Protein AF-A0A376TP85-F1 (afdb_monomer)

Foldseek 3Di:
DDDDPQWDWDDDPPDIDIDGHDDPVPDDDDPDDDDPDDDDDDPVVVVVVCVVPVVQADDPDPPVVSNDDDDDDPD

pLDDT: mean 93.41, std 6.13, range [60.88, 98.56]

Organism: Escherichia coli (NCBI:txid562)

InterPro domains:
  IPR001001 DNA polymerase III, beta sliding clamp [PTHR30478] (2-72)
  IPR001001 DNA polymerase III, beta sliding clamp [cd00140] (1-72)
  IPR022634 DNA polymerase III, beta sliding clamp, N-terminal [PF00712] (2-31)
  IPR022637 DNA polymerase III, beta sliding clamp, central [PF02767] (40-73)
  IPR046938 DNA clamp superfamily [SSF55979] (36-72)

Secondary structure (DSSP, 8-state):
-EEET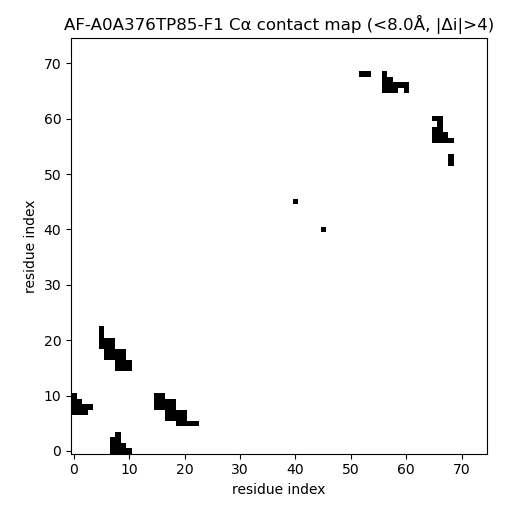TEEEEEETTEEEEEE---GGGSPPPP-PPPS------HHHHHHHHHTTGGGS-SS-SSGGGSS-------

Structure (mmCIF, N/CA/C/O backbone):
data_AF-A0A376TP85-F1
#
_entry.id   AF-A0A376TP85-F1
#
loop_
_atom_site.group_PDB
_atom_site.id
_atom_site.type_symbol
_atom_site.label_atom_id
_atom_site.label_alt_id
_atom_site.label_comp_id
_atom_site.label_asym_id
_atom_site.label_entity_id
_atom_site.label_seq_id
_atom_site.pdbx_PDB_ins_code
_atom_site.Cartn_x
_atom_site.Cartn_y
_atom_site.Cartn_z
_atom_site.occupancy
_atom_site.B_iso_or_equiv
_atom_site.auth_seq_id
_atom_site.auth_comp_id
_atom_site.auth_asym_id
_atom_site.auth_atom_id
_atom_site.pdbx_PDB_model_num
ATOM 1 N N . MET A 1 1 ? -15.486 -7.608 17.429 1.00 88.50 1 MET A N 1
ATOM 2 C CA . MET A 1 1 ? -15.205 -6.183 17.713 1.00 88.50 1 MET A CA 1
ATOM 3 C C . MET A 1 1 ? -16.534 -5.443 17.660 1.00 88.50 1 MET A C 1
ATOM 5 O O . MET A 1 1 ? -17.404 -5.913 16.937 1.00 88.50 1 MET A O 1
ATOM 9 N N . GLN A 1 2 ? -16.729 -4.383 18.442 1.00 94.38 2 GLN A N 1
ATOM 10 C CA . GLN A 1 2 ? -17.998 -3.645 18.509 1.00 94.38 2 GLN A CA 1
ATOM 11 C C . GLN A 1 2 ? -17.731 -2.150 18.698 1.00 94.38 2 GLN A C 1
ATOM 13 O O . GLN A 1 2 ? -16.933 -1.793 19.559 1.00 94.38 2 GLN A O 1
ATOM 18 N N . LEU A 1 3 ? -18.392 -1.297 17.914 1.00 94.50 3 LEU A N 1
ATOM 19 C CA . LEU A 1 3 ? -18.336 0.156 18.074 1.00 94.50 3 LEU A CA 1
ATOM 20 C C . LEU A 1 3 ? -19.403 0.602 19.086 1.00 94.50 3 LEU A C 1
ATOM 22 O O . LEU A 1 3 ? -20.580 0.290 18.917 1.00 94.50 3 LEU A O 1
ATOM 26 N N . GLU A 1 4 ? -18.991 1.315 20.130 1.00 93.81 4 GLU A N 1
ATOM 27 C CA . GLU A 1 4 ? -19.857 1.922 21.144 1.00 93.81 4 GLU A CA 1
ATOM 28 C C . GLU A 1 4 ? -19.512 3.414 21.257 1.00 93.81 4 GLU A C 1
ATOM 30 O O . GLU A 1 4 ? -18.480 3.783 21.821 1.00 93.81 4 GLU A O 1
ATOM 35 N N . GLY A 1 5 ? -20.361 4.280 20.693 1.00 91.50 5 GLY A N 1
ATOM 36 C CA . GLY A 1 5 ? -20.069 5.712 20.585 1.00 91.50 5 GLY A CA 1
ATOM 37 C C . GLY A 1 5 ? -18.770 5.954 19.809 1.00 91.50 5 GLY A C 1
ATOM 38 O O . GLY A 1 5 ? -18.619 5.478 18.689 1.00 91.50 5 GLY A O 1
ATOM 39 N N . GLU A 1 6 ? -17.817 6.643 20.433 1.00 94.31 6 GLU A N 1
ATOM 40 C CA . GLU A 1 6 ? -16.488 6.942 19.872 1.00 94.31 6 GLU A CA 1
ATOM 41 C C . GLU A 1 6 ? -15.417 5.921 20.295 1.00 94.31 6 GLU A C 1
ATOM 43 O O . GLU A 1 6 ? -14.226 6.239 20.387 1.00 94.31 6 GLU A O 1
ATOM 48 N N . ARG A 1 7 ? -15.823 4.694 20.647 1.00 96.06 7 ARG A N 1
ATOM 49 C CA . ARG A 1 7 ? -14.896 3.653 21.098 1.00 96.06 7 ARG A CA 1
ATOM 50 C C . ARG A 1 7 ? -15.107 2.325 20.396 1.00 96.06 7 ARG A C 1
ATOM 52 O O . ARG A 1 7 ? -1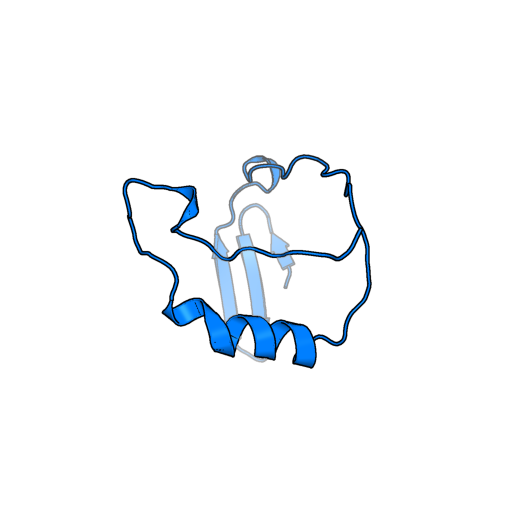6.209 1.790 20.354 1.00 96.06 7 ARG A O 1
ATOM 59 N N . MET A 1 8 ? -14.014 1.736 19.922 1.00 97.44 8 MET A N 1
ATOM 60 C CA . MET A 1 8 ? -13.979 0.365 19.425 1.00 97.44 8 MET A CA 1
ATOM 61 C C . MET A 1 8 ? -13.616 -0.587 20.565 1.00 97.44 8 MET A C 1
ATOM 63 O O . MET A 1 8 ? -12.509 -0.557 21.110 1.00 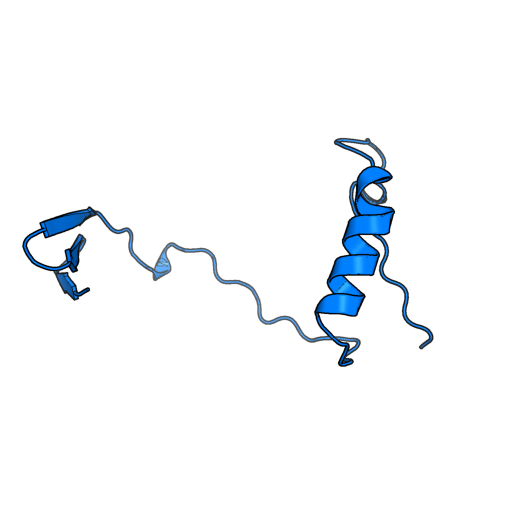97.44 8 MET A O 1
ATOM 67 N N . LEU A 1 9 ? -14.543 -1.477 20.900 1.00 97.31 9 LEU A N 1
ATOM 68 C CA . LEU A 1 9 ? -14.321 -2.577 21.822 1.00 97.31 9 LEU A CA 1
ATOM 69 C C . LEU A 1 9 ? -13.773 -3.799 21.087 1.00 97.31 9 LEU A C 1
ATOM 71 O O . LEU A 1 9 ? -14.438 -4.415 20.245 1.00 97.31 9 LEU A O 1
ATOM 75 N N . VAL A 1 10 ? -12.572 -4.216 21.476 1.00 97.56 10 VAL A N 1
ATOM 76 C CA . VAL A 1 10 ? -11.928 -5.432 20.975 1.00 97.56 10 VAL A CA 1
ATOM 77 C C . VAL A 1 10 ? -11.894 -6.464 22.094 1.00 97.56 10 VAL A C 1
ATOM 79 O O . VAL A 1 10 ? -11.454 -6.181 23.207 1.00 97.56 10 VAL A O 1
ATOM 82 N N . ARG A 1 11 ? -12.380 -7.673 21.809 1.00 96.62 11 ARG A N 1
ATOM 83 C CA . ARG A 1 11 ? -12.380 -8.800 22.7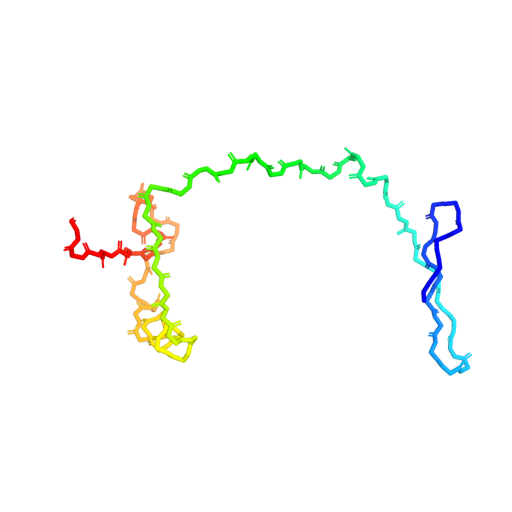46 1.00 96.62 11 ARG A CA 1
ATOM 84 C C . ARG A 1 11 ? -11.662 -9.981 22.108 1.00 96.62 11 ARG A C 1
ATOM 86 O O . ARG A 1 11 ? -11.920 -10.282 20.946 1.00 96.62 11 ARG A O 1
ATOM 93 N N . SER A 1 12 ? -10.795 -10.638 22.872 1.00 96.62 12 SER A N 1
ATOM 94 C CA . SER A 1 12 ? -10.140 -11.891 22.489 1.00 96.62 12 SER A CA 1
ATOM 95 C C . SER A 1 12 ? -9.985 -12.768 23.727 1.00 96.62 12 SER A C 1
ATOM 97 O O . SER A 1 12 ? -9.270 -12.410 24.664 1.00 96.62 12 SER A O 1
ATOM 99 N N . GLY A 1 13 ? -10.716 -13.884 23.771 1.00 95.31 13 GLY A N 1
ATOM 100 C CA . GLY A 1 13 ? -10.820 -14.712 24.971 1.00 95.31 13 GLY A CA 1
ATOM 101 C C . GLY A 1 13 ? -11.248 -13.889 26.193 1.00 95.31 13 GLY A C 1
ATOM 102 O O . GLY A 1 13 ? -12.331 -13.306 26.209 1.00 95.31 13 GLY A O 1
ATOM 103 N N . ARG A 1 14 ? -10.378 -13.830 27.211 1.00 95.69 14 ARG A N 1
ATOM 104 C CA . ARG A 1 14 ? -10.598 -13.068 28.458 1.00 95.69 14 ARG A CA 1
ATOM 105 C C . ARG A 1 14 ? -10.111 -11.615 28.390 1.00 95.69 14 ARG A C 1
ATOM 107 O O . ARG A 1 14 ? -10.396 -10.846 29.304 1.00 95.69 14 ARG A O 1
ATOM 114 N N . SER A 1 15 ? -9.393 -11.234 27.337 1.00 97.12 15 SER A N 1
ATOM 115 C CA . 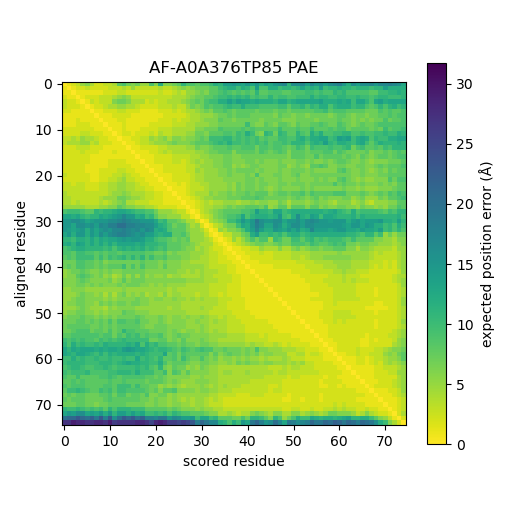SER A 1 15 ? -8.853 -9.886 27.166 1.00 97.12 15 SER A CA 1
ATOM 116 C C . SER A 1 15 ? -9.888 -8.958 26.534 1.00 97.12 15 SER A C 1
ATOM 118 O O . SER A 1 15 ? -10.534 -9.313 25.543 1.00 97.12 15 SER A O 1
ATOM 120 N N . ARG A 1 16 ? -10.019 -7.746 27.085 1.00 96.12 16 ARG A N 1
ATOM 121 C CA . ARG A 1 16 ? -10.887 -6.679 26.571 1.00 96.12 16 ARG A CA 1
ATOM 122 C C . ARG A 1 16 ? -10.094 -5.380 26.468 1.00 96.12 16 ARG A C 1
ATOM 124 O O . ARG A 1 16 ? -9.510 -4.940 27.451 1.00 96.12 16 ARG A O 1
ATOM 131 N N . PHE A 1 17 ? -10.134 -4.761 25.295 1.00 97.69 17 PHE A N 1
ATOM 132 C CA . PHE A 1 17 ? -9.519 -3.470 25.006 1.00 97.69 17 PHE A CA 1
ATOM 133 C C . PHE A 1 17 ? -10.591 -2.478 24.559 1.00 97.69 17 PHE A C 1
ATOM 135 O O . PHE A 1 17 ? -11.585 -2.864 23.939 1.00 97.69 17 PHE A O 1
ATOM 142 N N . SER A 1 18 ? -10.375 -1.205 24.876 1.00 97.12 18 SER A N 1
ATOM 143 C CA . SER A 1 18 ? -11.213 -0.089 24.447 1.00 97.12 18 SER A CA 1
ATOM 144 C C . SER A 1 18 ? -10.325 0.937 23.755 1.00 97.12 18 SER A C 1
ATOM 146 O O . SER A 1 18 ? -9.475 1.540 24.407 1.00 97.12 18 SER A O 1
ATOM 148 N N . LEU A 1 19 ? -10.517 1.125 22.452 1.00 97.81 19 LEU A N 1
ATOM 149 C CA . LEU A 1 19 ? -9.752 2.060 21.625 1.00 97.81 19 LEU A CA 1
ATOM 150 C C . LEU A 1 19 ? -10.617 3.281 21.319 1.00 97.81 19 LEU A C 1
ATOM 152 O O . LEU A 1 19 ? -11.763 3.106 20.922 1.00 97.81 19 LEU A O 1
ATOM 156 N N . SER A 1 20 ? -10.096 4.494 21.491 1.00 97.31 20 SER A N 1
ATOM 157 C CA . SER A 1 20 ? -10.776 5.702 21.004 1.00 97.31 20 SER A CA 1
ATOM 158 C C . SER A 1 20 ? -10.750 5.741 19.473 1.00 97.31 20 SER A C 1
ATOM 160 O O . SER A 1 20 ? -9.749 5.355 18.868 1.00 97.31 20 SER A O 1
ATOM 162 N N . THR A 1 21 ? -11.836 6.193 18.851 1.00 96.56 21 THR A N 1
ATOM 163 C CA . THR A 1 21 ? -11.980 6.305 17.393 1.00 96.56 21 THR A CA 1
ATOM 164 C C . THR A 1 21 ? -12.209 7.751 16.978 1.00 96.56 21 THR A C 1
ATOM 166 O O . THR A 1 21 ? -12.733 8.539 17.758 1.00 96.56 21 THR A O 1
ATOM 169 N N . LEU A 1 22 ? -11.878 8.073 15.730 1.00 95.81 22 LEU A N 1
ATOM 170 C CA . LEU A 1 22 ? -12.315 9.300 15.067 1.00 95.81 22 LEU A CA 1
ATOM 171 C C . LEU A 1 22 ? -13.481 8.984 14.113 1.00 95.81 22 LEU A C 1
ATOM 173 O O . LEU A 1 22 ? -13.597 7.831 13.676 1.00 95.81 22 LEU A O 1
ATOM 177 N N . PRO A 1 23 ? -14.346 9.961 13.790 1.00 93.06 23 PRO A N 1
ATOM 178 C CA . PRO A 1 23 ? -15.386 9.797 12.782 1.00 93.06 23 PRO A CA 1
ATOM 179 C C . PRO A 1 23 ? -14.814 9.339 11.436 1.00 93.06 23 PRO A C 1
ATOM 181 O O . PRO A 1 23 ? -13.843 9.897 10.934 1.00 93.06 23 PRO A O 1
ATOM 184 N N . ALA A 1 24 ? -15.446 8.342 10.812 1.00 91.38 24 ALA A N 1
ATOM 185 C CA . ALA A 1 24 ? -15.008 7.842 9.505 1.00 91.38 24 ALA A CA 1
ATOM 186 C C . ALA A 1 24 ? -15.082 8.916 8.404 1.00 91.38 24 ALA A C 1
ATOM 188 O O . ALA A 1 24 ? -14.285 8.886 7.475 1.00 91.38 24 ALA A O 1
ATOM 189 N N . ALA A 1 25 ? -16.010 9.870 8.532 1.00 91.31 25 ALA A N 1
ATOM 190 C CA . ALA A 1 25 ? -16.188 10.973 7.588 1.00 91.31 25 ALA A CA 1
ATOM 191 C C . ALA A 1 25 ? -15.019 11.976 7.578 1.00 91.31 25 ALA A C 1
ATOM 193 O O . ALA A 1 25 ? -14.876 12.714 6.609 1.00 91.31 25 ALA A O 1
ATOM 194 N N . ASP A 1 26 ? -14.184 11.985 8.623 1.00 93.25 26 ASP A N 1
ATOM 195 C CA . ASP A 1 26 ? -12.988 12.834 8.690 1.00 93.25 26 ASP A CA 1
ATOM 196 C C . ASP A 1 26 ? -11.790 12.194 7.971 1.00 93.25 26 ASP A C 1
ATOM 198 O O . ASP A 1 26 ? -10.753 12.832 7.778 1.00 93.25 26 ASP A O 1
ATOM 202 N N . PHE A 1 27 ? -11.904 10.919 7.587 1.00 93.50 27 PHE A N 1
ATOM 203 C CA . PHE A 1 27 ? -10.883 10.251 6.797 1.00 93.50 27 PHE A CA 1
ATOM 204 C C . PHE A 1 27 ? -10.977 10.721 5.336 1.00 93.50 27 PHE A C 1
ATOM 206 O O . PHE A 1 27 ? -12.081 10.776 4.791 1.00 93.50 27 PHE A O 1
ATOM 213 N N . PRO A 1 28 ? -9.853 11.060 4.678 1.00 92.00 28 PRO A N 1
ATOM 214 C CA . PRO A 1 28 ? -9.883 11.545 3.305 1.00 92.00 28 PRO A CA 1
ATOM 215 C C . PRO A 1 28 ? -10.485 10.493 2.372 1.00 92.00 28 PRO A C 1
ATOM 217 O O . PRO A 1 28 ? -10.073 9.330 2.378 1.00 92.00 28 PRO A O 1
ATOM 220 N N . ASN A 1 29 ? -11.441 10.919 1.548 1.00 85.94 29 ASN A N 1
ATOM 221 C CA . ASN A 1 29 ? -11.936 10.086 0.463 1.00 85.94 29 ASN A CA 1
ATOM 222 C C . ASN A 1 29 ? -10.837 9.933 -0.589 1.00 85.94 29 ASN A C 1
ATOM 224 O O . ASN A 1 29 ? -10.154 10.896 -0.938 1.00 85.94 29 ASN A O 1
ATOM 228 N N . LEU A 1 30 ? -10.674 8.710 -1.082 1.00 82.75 30 LEU A N 1
ATOM 229 C CA . LEU A 1 30 ? -9.947 8.473 -2.318 1.00 82.75 30 LEU A CA 1
ATOM 230 C C . LEU A 1 30 ? -10.911 8.796 -3.458 1.00 82.75 30 LEU A C 1
ATOM 232 O O . LEU A 1 30 ? -12.034 8.293 -3.457 1.00 82.75 30 LEU A O 1
ATOM 236 N N . ASP A 1 31 ? -10.493 9.650 -4.386 1.00 82.56 31 ASP A N 1
ATOM 237 C CA . ASP A 1 31 ? -11.279 9.920 -5.586 1.00 82.56 31 ASP A CA 1
ATOM 238 C C . ASP A 1 31 ? -11.461 8.632 -6.402 1.00 82.56 31 ASP A C 1
ATOM 240 O O . ASP A 1 31 ? -10.574 7.770 -6.443 1.00 82.56 31 ASP A O 1
ATOM 244 N N . ASP A 1 32 ? -12.609 8.509 -7.071 1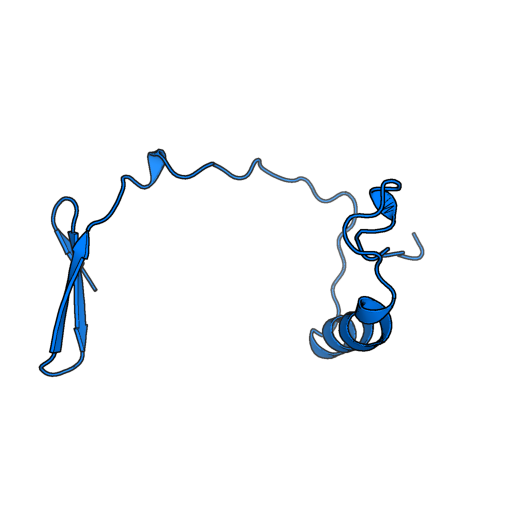.00 78.06 32 ASP A N 1
ATOM 245 C CA . ASP A 1 32 ? -12.862 7.408 -7.997 1.00 78.06 32 ASP A CA 1
ATOM 246 C C . ASP A 1 32 ? -11.851 7.472 -9.153 1.00 78.06 32 ASP A C 1
ATOM 248 O O . ASP A 1 32 ? -11.878 8.372 -9.994 1.00 78.06 32 ASP A O 1
ATOM 252 N N . TRP A 1 33 ? -10.940 6.500 -9.197 1.00 82.56 33 TRP A N 1
ATOM 253 C CA . TRP A 1 33 ? -9.946 6.369 -10.258 1.00 82.56 33 TRP A CA 1
ATOM 254 C C . TRP A 1 33 ? -10.517 5.557 -11.426 1.00 82.56 33 TRP A C 1
ATOM 256 O O . TRP A 1 33 ? -10.941 4.413 -11.249 1.00 82.56 33 TRP A O 1
ATOM 266 N N . GLN A 1 34 ? -10.467 6.105 -12.642 1.00 84.56 34 GLN A N 1
ATOM 267 C CA . GLN A 1 34 ? -10.733 5.350 -13.869 1.00 84.56 34 GLN A CA 1
ATOM 268 C C . GLN A 1 34 ? -9.423 4.811 -14.448 1.00 84.56 34 GLN A C 1
ATOM 270 O O . GLN A 1 34 ? -8.527 5.571 -14.808 1.00 84.56 34 GLN A O 1
ATOM 275 N N . SER A 1 35 ? -9.304 3.487 -14.546 1.00 84.69 35 SER A N 1
ATOM 276 C CA . SER A 1 35 ? -8.112 2.841 -15.100 1.00 84.69 35 SER A CA 1
ATOM 277 C C . SER A 1 35 ? -8.037 3.008 -16.616 1.00 84.69 35 SER A C 1
ATOM 279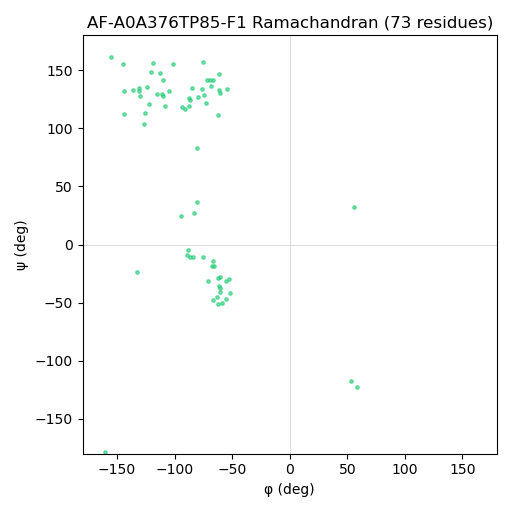 O O . SER A 1 35 ? -8.909 2.533 -17.339 1.00 84.69 35 SER A O 1
ATOM 281 N N . GLU A 1 36 ? -6.954 3.609 -17.109 1.00 87.56 36 GLU A N 1
ATOM 282 C CA . GLU A 1 36 ? -6.660 3.675 -18.550 1.00 87.56 36 GLU A CA 1
ATOM 283 C C . GLU A 1 36 ? -6.241 2.307 -19.119 1.00 87.56 36 GLU A C 1
ATOM 285 O O . GLU A 1 36 ? -6.513 1.980 -20.276 1.00 87.56 36 GLU A O 1
ATOM 290 N N . VAL A 1 37 ? -5.587 1.481 -18.295 1.00 89.62 37 VAL A N 1
ATOM 291 C CA . VAL A 1 37 ? -5.100 0.147 -18.656 1.00 89.62 37 VAL A CA 1
ATOM 292 C C . VAL A 1 37 ? -5.413 -0.833 -17.532 1.00 89.62 37 VAL A C 1
ATOM 294 O O . VAL A 1 37 ? -5.100 -0.582 -16.371 1.00 89.62 37 VAL A O 1
ATOM 297 N N . GLU A 1 38 ? -5.959 -1.992 -17.897 1.00 91.44 38 GLU A N 1
ATOM 298 C CA . GLU A 1 38 ? -6.216 -3.096 -16.975 1.00 91.44 38 GLU A CA 1
ATOM 299 C C . GLU A 1 38 ? -5.677 -4.413 -17.546 1.00 91.44 38 GLU A C 1
ATOM 301 O O . GLU A 1 38 ? -5.841 -4.725 -18.731 1.00 91.44 38 GLU A O 1
ATOM 306 N N . PHE A 1 39 ? -4.994 -5.184 -16.700 1.00 92.06 39 PHE A N 1
ATOM 307 C CA . PHE A 1 39 ? -4.517 -6.527 -17.011 1.00 92.06 39 PHE A CA 1
ATOM 308 C C . PHE A 1 39 ? -4.341 -7.343 -15.730 1.00 92.06 39 PHE A C 1
ATOM 310 O O . PHE A 1 39 ? -4.225 -6.806 -14.630 1.00 92.06 39 PHE A O 1
ATOM 317 N N . THR A 1 40 ? -4.285 -8.664 -15.880 1.00 95.25 40 THR A N 1
ATOM 318 C CA . THR A 1 40 ? -4.066 -9.595 -14.770 1.00 95.25 40 THR A CA 1
ATOM 319 C C . THR A 1 40 ? -2.682 -10.222 -14.873 1.00 95.25 40 THR A C 1
ATOM 321 O O . THR A 1 40 ? -2.222 -10.570 -15.960 1.00 95.25 40 THR A O 1
ATOM 324 N N . LEU A 1 41 ? -2.027 -10.408 -13.729 1.00 95.62 41 LEU A N 1
ATOM 325 C CA . LEU A 1 41 ? -0.761 -11.122 -13.618 1.00 95.62 41 LEU A CA 1
ATOM 326 C C . LEU A 1 41 ? -0.685 -11.906 -12.302 1.00 95.62 41 LEU A C 1
ATOM 328 O O . LEU A 1 41 ? -1.322 -11.517 -11.321 1.00 95.62 41 LEU A O 1
ATOM 332 N N . PRO A 1 42 ? 0.121 -12.979 -12.231 1.00 98.25 42 PRO A N 1
ATOM 333 C CA . PRO A 1 42 ? 0.379 -13.651 -10.966 1.00 98.25 42 PRO A CA 1
ATOM 334 C C . PRO A 1 42 ? 1.049 -12.704 -9.965 1.00 98.25 42 PRO A C 1
ATOM 336 O O . PRO A 1 42 ? 2.059 -12.070 -10.282 1.00 98.25 42 PRO A O 1
ATOM 339 N N . GLN A 1 43 ? 0.550 -12.677 -8.727 1.00 98.31 43 GLN A N 1
ATOM 340 C CA . GLN A 1 43 ? 1.116 -11.872 -7.637 1.00 98.31 43 GLN A CA 1
ATOM 341 C C . GLN A 1 43 ? 2.623 -12.119 -7.460 1.00 98.31 43 GLN A C 1
ATOM 343 O O . GLN A 1 43 ? 3.393 -11.178 -7.284 1.00 98.31 43 GLN A O 1
ATOM 348 N N . ALA A 1 44 ? 3.055 -13.382 -7.550 1.00 98.56 44 ALA A N 1
ATOM 349 C CA . AL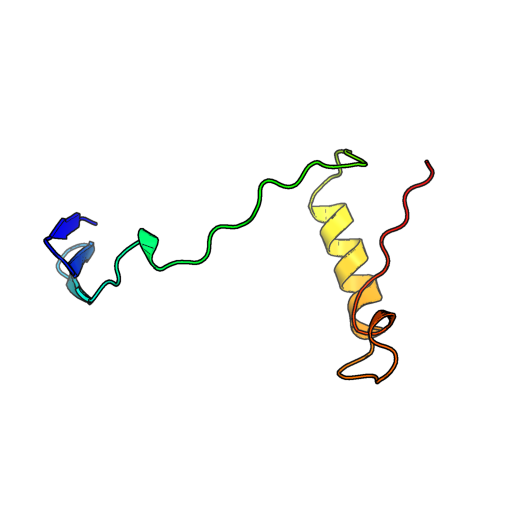A A 1 44 ? 4.462 -13.758 -7.429 1.00 98.56 44 ALA A CA 1
ATOM 350 C C . ALA A 1 44 ? 5.337 -13.112 -8.515 1.00 98.56 44 ALA A C 1
ATOM 352 O O . ALA A 1 44 ? 6.457 -12.686 -8.234 1.00 98.56 44 ALA A O 1
ATOM 353 N N . THR A 1 45 ? 4.818 -12.991 -9.740 1.00 97.88 45 THR A N 1
ATOM 354 C CA . THR A 1 45 ? 5.523 -12.328 -10.840 1.00 97.88 45 THR A CA 1
ATOM 355 C C . THR A 1 45 ? 5.676 -10.837 -10.555 1.00 97.88 45 THR A C 1
ATOM 357 O O . THR A 1 45 ? 6.791 -10.331 -10.655 1.00 97.88 45 THR A O 1
ATOM 360 N N . MET A 1 46 ? 4.601 -10.155 -10.138 1.00 97.31 46 MET A N 1
ATOM 361 C CA . MET A 1 46 ? 4.649 -8.731 -9.772 1.00 97.31 46 MET A CA 1
ATOM 362 C C . MET A 1 46 ? 5.646 -8.474 -8.639 1.00 97.31 46 MET A C 1
ATOM 364 O O . MET A 1 46 ? 6.532 -7.633 -8.757 1.00 97.31 46 MET A O 1
ATOM 368 N N . LYS A 1 47 ? 5.545 -9.258 -7.559 1.00 98.19 47 LYS A N 1
ATOM 369 C CA . LYS A 1 47 ? 6.437 -9.168 -6.400 1.00 98.19 47 LYS A CA 1
ATOM 370 C C . LYS A 1 47 ? 7.901 -9.311 -6.811 1.00 98.19 47 LYS A C 1
ATOM 372 O O . LYS A 1 47 ? 8.722 -8.489 -6.421 1.00 98.19 47 LYS A O 1
ATOM 377 N N . ARG A 1 48 ? 8.217 -10.310 -7.642 1.00 98.19 48 ARG A N 1
ATOM 378 C CA . ARG A 1 48 ? 9.584 -10.542 -8.125 1.00 98.19 48 ARG A CA 1
ATOM 379 C C . ARG A 1 48 ? 10.128 -9.352 -8.918 1.00 98.19 48 ARG A C 1
ATOM 381 O O . ARG A 1 48 ? 11.296 -9.021 -8.751 1.00 98.19 48 ARG A O 1
ATOM 388 N N . LEU A 1 49 ? 9.314 -8.725 -9.773 1.00 97.12 49 LEU A N 1
ATOM 389 C CA . LEU A 1 49 ? 9.729 -7.546 -10.546 1.00 97.12 49 LEU A CA 1
ATOM 390 C C . LEU A 1 49 ? 10.071 -6.365 -9.629 1.00 97.12 49 LEU A C 1
ATOM 392 O O . LEU A 1 49 ? 11.125 -5.754 -9.801 1.00 97.12 49 LEU A O 1
ATOM 396 N N . ILE A 1 50 ? 9.230 -6.098 -8.624 1.00 97.81 50 ILE A N 1
ATOM 397 C CA . ILE A 1 50 ? 9.473 -5.034 -7.639 1.00 97.81 50 ILE A CA 1
ATOM 398 C C . ILE A 1 50 ? 10.752 -5.327 -6.846 1.00 97.81 50 ILE A C 1
ATOM 400 O O . ILE A 1 50 ? 11.645 -4.487 -6.768 1.00 97.81 50 ILE A O 1
ATOM 404 N N . GLU A 1 51 ? 10.878 -6.534 -6.288 1.00 98.12 51 GLU A N 1
ATOM 405 C CA . GLU A 1 51 ? 12.023 -6.911 -5.451 1.00 98.12 51 GLU A CA 1
ATOM 406 C C . GLU A 1 51 ? 13.355 -6.845 -6.201 1.00 98.12 51 GLU A C 1
ATOM 408 O O . GLU A 1 51 ? 14.362 -6.440 -5.624 1.00 98.12 51 GLU A O 1
ATOM 413 N N . ALA A 1 52 ? 13.352 -7.194 -7.487 1.00 97.94 52 ALA A N 1
ATOM 414 C CA . ALA A 1 52 ? 14.542 -7.173 -8.326 1.00 97.94 52 ALA A CA 1
ATOM 415 C C . ALA A 1 52 ? 14.980 -5.764 -8.762 1.00 97.94 52 ALA A C 1
ATOM 417 O O . ALA A 1 52 ? 16.064 -5.641 -9.324 1.00 97.94 52 ALA A O 1
ATOM 418 N N . THR A 1 53 ? 14.169 -4.718 -8.559 1.00 97.50 53 THR A N 1
ATOM 419 C CA . THR A 1 53 ? 14.433 -3.385 -9.143 1.00 97.50 53 THR A CA 1
ATOM 420 C C . THR A 1 53 ? 14.308 -2.220 -8.159 1.00 97.50 53 THR A C 1
ATOM 422 O O . THR A 1 53 ? 14.962 -1.198 -8.354 1.00 97.50 53 THR A O 1
ATOM 425 N N . GLN A 1 54 ? 13.554 -2.368 -7.063 1.00 97.12 54 GLN A N 1
ATOM 426 C C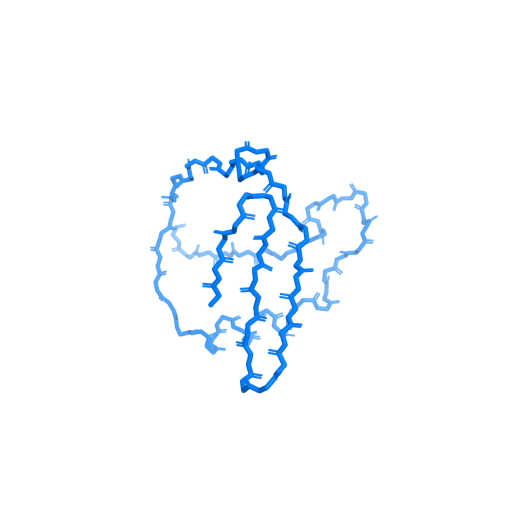A . GLN A 1 54 ? 13.282 -1.287 -6.102 1.00 97.12 54 GLN A CA 1
ATOM 427 C C . GLN A 1 54 ? 14.537 -0.627 -5.517 1.00 97.12 54 GLN A C 1
ATOM 429 O O . GLN A 1 54 ? 14.521 0.563 -5.226 1.00 97.12 54 GLN A O 1
ATOM 434 N N . PHE A 1 55 ? 15.634 -1.376 -5.372 1.00 96.38 55 PHE A N 1
ATOM 435 C CA . PHE A 1 55 ? 16.885 -0.866 -4.802 1.00 96.38 55 PHE A CA 1
ATOM 436 C C . PHE A 1 55 ? 17.543 0.219 -5.668 1.00 96.38 55 PHE A C 1
ATOM 438 O O . PHE A 1 55 ? 18.413 0.937 -5.189 1.00 96.38 55 PHE A O 1
ATOM 445 N N . SER A 1 56 ? 17.168 0.301 -6.949 1.00 96.56 56 SER A N 1
ATOM 446 C CA . SER A 1 56 ? 17.695 1.288 -7.894 1.00 96.56 56 SER A CA 1
ATOM 447 C C . SER A 1 56 ? 16.907 2.602 -7.888 1.00 96.56 56 SER A C 1
ATOM 449 O O . SER A 1 56 ? 17.291 3.531 -8.597 1.00 96.56 56 SER A O 1
ATOM 451 N N . MET A 1 57 ? 15.804 2.690 -7.133 1.00 96.56 57 MET A N 1
ATOM 452 C CA . MET A 1 57 ? 15.040 3.932 -7.008 1.00 96.56 57 MET A CA 1
ATOM 453 C C . MET A 1 57 ? 15.862 4.991 -6.274 1.00 96.56 57 MET A C 1
ATOM 455 O O . MET A 1 57 ? 16.573 4.692 -5.313 1.00 96.56 57 MET A O 1
ATOM 459 N N . ALA A 1 58 ? 15.746 6.242 -6.710 1.00 95.94 58 ALA A N 1
ATOM 460 C CA . ALA A 1 58 ? 16.325 7.347 -5.969 1.00 95.94 58 ALA A CA 1
ATOM 461 C C . ALA A 1 58 ? 15.476 7.654 -4.723 1.00 95.94 58 ALA A C 1
ATOM 463 O O . ALA A 1 58 ? 14.285 7.345 -4.657 1.00 95.94 58 ALA A O 1
ATOM 464 N N . HIS A 1 59 ? 16.090 8.282 -3.724 1.00 92.81 59 HIS A N 1
ATOM 465 C CA . HIS A 1 59 ? 15.408 8.712 -2.509 1.00 92.81 59 HIS A CA 1
ATOM 466 C C . HIS A 1 59 ? 15.589 10.215 -2.344 1.00 92.81 59 HIS A C 1
ATOM 468 O O . HIS A 1 59 ? 16.717 10.687 -2.234 1.00 92.81 59 HIS A O 1
ATOM 474 N N . GLN A 1 60 ? 14.475 10.953 -2.307 1.00 93.75 60 GLN A N 1
ATOM 475 C CA . GLN A 1 60 ? 14.469 12.415 -2.166 1.00 93.75 60 GLN A CA 1
ATOM 476 C C . GLN A 1 60 ? 15.300 13.136 -3.248 1.00 93.75 60 GLN A C 1
ATOM 478 O O . GLN A 1 60 ? 15.863 14.201 -3.003 1.00 93.75 60 GLN A O 1
ATOM 483 N N . ASP A 1 61 ? 15.367 12.573 -4.459 1.00 96.81 61 ASP A N 1
ATOM 484 C CA . ASP A 1 61 ? 15.998 13.235 -5.600 1.00 96.81 61 ASP A CA 1
ATOM 485 C C . ASP A 1 61 ? 15.118 14.401 -6.068 1.00 96.81 61 ASP A C 1
ATOM 487 O O . ASP A 1 61 ? 13.886 14.301 -6.100 1.00 96.81 61 ASP A O 1
ATOM 491 N N . VAL A 1 62 ? 15.757 15.508 -6.455 1.00 96.38 62 VAL A N 1
ATOM 492 C CA . VAL A 1 62 ? 15.086 16.692 -7.017 1.00 96.38 62 VAL A CA 1
ATOM 493 C C . VAL A 1 62 ? 14.335 16.362 -8.309 1.00 96.38 62 VAL A C 1
ATOM 495 O O . VAL A 1 62 ? 13.323 16.984 -8.633 1.00 96.38 62 VAL A O 1
ATOM 498 N N . ARG A 1 63 ? 14.796 15.343 -9.039 1.00 96.38 63 ARG A N 1
ATOM 499 C CA . ARG A 1 63 ? 14.091 14.734 -10.163 1.00 96.38 63 ARG A CA 1
ATOM 500 C C . ARG A 1 63 ? 13.056 13.766 -9.603 1.00 96.38 63 ARG A C 1
ATOM 502 O O . ARG A 1 63 ? 13.293 12.566 -9.520 1.00 96.38 63 ARG A O 1
ATOM 509 N N . TYR A 1 64 ? 11.898 14.298 -9.222 1.00 94.88 64 TYR A N 1
ATOM 510 C CA . TYR A 1 64 ? 10.850 13.550 -8.518 1.00 94.88 64 TYR A CA 1
ATOM 511 C C . TYR A 1 64 ? 10.422 12.244 -9.212 1.00 94.88 64 TYR A C 1
ATOM 513 O O . TYR A 1 64 ? 10.069 11.285 -8.532 1.00 94.88 64 TYR A O 1
ATOM 521 N N . TYR A 1 65 ? 10.504 12.171 -10.544 1.00 93.50 65 TYR A N 1
ATOM 522 C CA . TYR A 1 65 ? 10.189 10.971 -11.327 1.00 93.50 65 TYR A CA 1
ATOM 523 C C . TYR A 1 65 ? 11.165 9.802 -11.101 1.00 93.50 65 TYR A C 1
ATOM 525 O O . TYR A 1 65 ? 10.856 8.677 -11.477 1.00 93.50 65 TYR A O 1
ATOM 533 N N . LEU A 1 66 ? 12.326 10.042 -10.482 1.00 96.19 66 LEU A N 1
ATOM 534 C CA . LEU A 1 66 ? 13.269 8.994 -10.079 1.00 96.19 66 LEU A CA 1
ATOM 535 C C . LEU A 1 66 ? 12.963 8.411 -8.693 1.00 96.19 66 LEU A C 1
ATOM 537 O O . LEU A 1 66 ? 13.532 7.382 -8.333 1.00 96.19 66 LEU A O 1
ATOM 541 N N . ASN A 1 67 ? 12.061 9.033 -7.925 1.00 96.19 67 ASN A N 1
ATOM 542 C CA . ASN A 1 67 ? 11.684 8.588 -6.579 1.00 96.19 67 ASN A CA 1
ATOM 543 C C . ASN A 1 67 ? 10.618 7.472 -6.605 1.00 96.19 67 ASN A C 1
ATOM 545 O O . ASN A 1 67 ? 9.815 7.346 -5.681 1.00 96.19 67 ASN A O 1
ATOM 549 N N . GLY A 1 68 ? 10.578 6.692 -7.686 1.00 95.31 68 GLY A N 1
ATOM 550 C CA . GLY A 1 68 ? 9.583 5.659 -7.934 1.00 95.31 68 GLY A CA 1
ATOM 551 C C . GLY A 1 68 ? 10.045 4.648 -8.981 1.00 95.31 68 GLY A C 1
ATOM 552 O O . GLY A 1 68 ? 11.161 4.714 -9.496 1.00 95.31 68 GLY A O 1
ATOM 553 N N . MET A 1 69 ? 9.167 3.694 -9.284 1.00 96.44 69 MET A N 1
ATOM 554 C CA . MET A 1 69 ? 9.419 2.612 -10.232 1.00 96.44 69 MET A CA 1
ATOM 555 C C . MET A 1 69 ? 8.558 2.800 -11.478 1.00 96.44 69 MET A C 1
ATOM 557 O O . MET A 1 69 ? 7.344 2.969 -11.375 1.00 96.44 69 MET A O 1
ATOM 561 N N . LEU A 1 70 ? 9.185 2.742 -12.652 1.00 95.38 70 LEU A N 1
ATOM 562 C CA . LEU A 1 70 ? 8.470 2.749 -13.923 1.00 95.38 70 LEU A CA 1
ATOM 563 C C . LEU A 1 70 ? 7.804 1.388 -14.162 1.00 95.38 70 LEU A C 1
ATOM 565 O O . LEU A 1 70 ? 8.470 0.353 -14.127 1.00 95.38 70 LEU A O 1
ATOM 569 N N . PHE A 1 71 ? 6.510 1.409 -14.478 1.00 93.62 71 PHE A N 1
ATOM 570 C CA . PHE A 1 71 ? 5.789 0.269 -15.035 1.00 93.62 71 PHE A CA 1
ATOM 571 C C . PHE A 1 71 ? 5.484 0.551 -16.500 1.00 93.62 71 PHE A C 1
ATOM 573 O O . PHE A 1 71 ? 4.792 1.513 -16.816 1.00 93.62 71 PHE A O 1
ATOM 580 N N . GLU A 1 72 ? 6.001 -0.296 -17.382 1.00 92.38 72 GLU A N 1
ATOM 581 C CA . GLU A 1 72 ? 5.763 -0.211 -18.819 1.00 92.38 72 GLU A CA 1
ATOM 582 C C . GLU A 1 72 ? 4.991 -1.450 -19.280 1.00 92.38 72 GLU A C 1
ATOM 584 O O . GLU A 1 72 ? 5.362 -2.590 -18.984 1.00 92.38 72 GLU A O 1
ATOM 589 N N . ASN A 1 73 ? 3.906 -1.230 -20.017 1.00 88.50 73 ASN A N 1
ATOM 590 C CA . ASN A 1 73 ? 3.146 -2.260 -20.709 1.00 88.50 73 ASN A CA 1
ATOM 591 C C . ASN A 1 73 ? 3.295 -2.073 -22.227 1.00 88.50 73 ASN A C 1
ATOM 593 O O . ASN A 1 73 ? 3.398 -0.960 -22.719 1.00 88.50 73 ASN A O 1
ATOM 597 N N . ARG A 1 74 ? 3.272 -3.167 -22.997 1.00 76.50 74 ARG A N 1
ATOM 598 C CA . ARG A 1 74 ? 3.423 -3.130 -24.468 1.00 76.50 74 ARG A CA 1
ATOM 599 C C . ARG A 1 74 ? 2.136 -2.749 -25.226 1.00 76.50 74 ARG A C 1
ATOM 601 O O . ARG A 1 74 ? 1.862 -3.360 -26.257 1.00 76.50 74 ARG A O 1
ATOM 608 N N . ARG A 1 75 ? 1.314 -1.836 -24.704 1.00 60.88 75 ARG A N 1
ATOM 609 C CA . ARG A 1 75 ? 0.183 -1.287 -25.475 1.00 60.88 75 ARG A CA 1
ATOM 610 C C . ARG A 1 75 ? 0.556 0.051 -26.081 1.00 60.88 75 ARG A C 1
ATOM 612 O O . ARG A 1 75 ? 1.243 0.815 -25.379 1.00 60.88 75 ARG A O 1
#

Solvent-accessible surface area (backbone atoms only — not comparable to full-atom values): 5202 Å² total; per-residue (Å²): 114,46,78,55,90,59,29,39,36,42,68,56,94,92,47,75,48,78,40,82,56,78,67,74,87,77,51,83,80,78,76,91,79,82,77,93,75,88,87,88,76,60,65,69,59,55,51,50,55,48,72,75,47,58,85,75,41,45,77,90,43,91,58,61,83,42,54,50,80,89,86,85,71,99,119

Radius of gyration: 20.91 Å; Cα contacts (8 Å, |Δi|>4): 47; chains: 1; bounding box: 38×31×54 Å

Nearest PDB structures (foldseek):
  3q4k-assembly1_A  TM=8.803E-01  e=1.139E-07  Escherichia coli K-12
  6amq-assembly2_C  TM=8.678E-01  e=8.057E-08  Enterobacter cloacae EcWSU1
  4tsz-assembly3_F  TM=9.044E-01  e=1.654E-04  Pseudomonas aeruginosa
  7rzm-assembly1_A  TM=8.611E-01  e=2.340E-04  Stenotrophomonas maltophilia K279a
  4gu4-assembly1_A  TM=3.779E-01  e=2.719E+00  Mammalian orthoreovirus 1 Lang

Mean predicted aligned error: 6.13 Å

Sequence (75 aa):
MQLEGERMLVRSGRSRFSLSTLPAADFPNLDDWQSEVEFTLPQATMKRLIEATQFSMAHQDVRYYLNGMLFENRR